Protein AF-A0A430DQK4-F1 (afdb_monomer_lite)

Secondary structure (DSSP, 8-state):
--HHHHHHHHHHHHHHHHHHHHTT-HHHHHHHHHHHHHHTTPPPP-SHHHHHHHH-SHHHHHHHHHHTT-

Radius of gyration: 14.67 Å; chains: 1; bounding box: 28×30×34 Å

Foldseek 3Di:
DDPVVLVVVLVVLVVVLVVCVVVVVVVVSVVSVVVSCVSVVNDDDPDPVSVVVVCPDPVNVVVVVVVVVD

Structure (mmCIF, N/CA/C/O backbone):
data_AF-A0A430DQK4-F1
#
_entry.id   AF-A0A430DQK4-F1
#
loop_
_atom_site.group_PDB
_atom_site.id
_atom_site.type_symbol
_atom_site.label_atom_id
_atom_site.label_alt_id
_atom_site.label_comp_id
_atom_site.label_asym_id
_atom_site.label_entity_id
_atom_site.label_seq_id
_atom_site.pdbx_PDB_ins_code
_atom_site.Cartn_x
_atom_site.Cartn_y
_atom_site.Cartn_z
_atom_site.occupancy
_atom_site.B_iso_or_equiv
_atom_site.auth_seq_id
_atom_site.auth_comp_id
_atom_site.auth_asym_id
_atom_site.auth_atom_id
_atom_site.pdbx_PDB_model_num
ATOM 1 N N . MET A 1 1 ? 15.329 -10.416 -13.501 1.00 60.81 1 MET A N 1
ATOM 2 C CA . MET A 1 1 ? 13.882 -10.691 -13.443 1.00 60.81 1 MET A CA 1
ATOM 3 C C . MET A 1 1 ? 13.276 -9.992 -14.642 1.00 60.81 1 MET A C 1
ATOM 5 O O . MET A 1 1 ? 13.672 -8.858 -14.886 1.00 60.81 1 MET A O 1
ATOM 9 N N . ASP A 1 2 ? 12.470 -10.668 -15.454 1.00 81.12 2 ASP A N 1
ATOM 10 C CA . ASP A 1 2 ? 11.785 -9.994 -16.562 1.00 81.12 2 ASP A CA 1
ATOM 11 C C . ASP A 1 2 ? 10.696 -9.045 -16.019 1.00 81.12 2 ASP A C 1
ATOM 13 O O . ASP A 1 2 ? 10.284 -9.134 -14.858 1.00 81.12 2 ASP A O 1
ATOM 17 N N . ASN A 1 3 ? 10.287 -8.076 -16.839 1.00 79.44 3 ASN A N 1
ATOM 18 C CA . ASN A 1 3 ? 9.339 -7.034 -16.434 1.00 79.44 3 ASN A CA 1
ATOM 19 C C . ASN A 1 3 ? 7.961 -7.622 -16.062 1.00 79.44 3 ASN A C 1
ATOM 21 O O . ASN A 1 3 ? 7.274 -7.118 -15.178 1.00 79.44 3 ASN A O 1
ATOM 25 N N . GLU A 1 4 ? 7.581 -8.734 -16.694 1.00 84.56 4 GLU A N 1
ATOM 26 C CA . GLU A 1 4 ? 6.331 -9.448 -16.419 1.00 84.56 4 GLU A CA 1
ATOM 27 C C . GLU A 1 4 ? 6.333 -10.099 -15.028 1.00 84.56 4 GLU A C 1
ATOM 29 O O . GLU A 1 4 ? 5.336 -10.016 -14.309 1.00 84.56 4 GLU A O 1
ATOM 34 N N . THR A 1 5 ? 7.464 -10.665 -14.595 1.00 86.81 5 THR A N 1
ATOM 35 C CA . THR A 1 5 ? 7.600 -11.225 -13.245 1.00 86.81 5 THR A CA 1
ATOM 36 C C . THR A 1 5 ? 7.546 -10.136 -12.170 1.00 86.81 5 THR A C 1
ATOM 38 O O . THR A 1 5 ? 6.956 -10.367 -11.115 1.00 86.81 5 THR A O 1
ATOM 41 N N . ILE A 1 6 ? 8.108 -8.941 -12.418 1.00 85.06 6 ILE A N 1
ATOM 42 C CA . ILE A 1 6 ? 7.999 -7.799 -11.485 1.00 85.06 6 ILE A CA 1
ATOM 43 C C . ILE 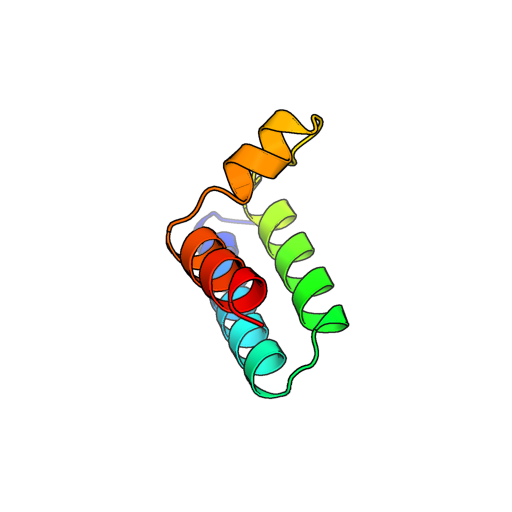A 1 6 ? 6.531 -7.397 -11.322 1.00 85.06 6 ILE A C 1
ATOM 45 O O . ILE A 1 6 ? 6.046 -7.314 -10.198 1.00 85.06 6 ILE A O 1
ATOM 49 N N . LEU A 1 7 ? 5.804 -7.227 -12.430 1.00 87.56 7 LEU A N 1
ATOM 50 C CA . LEU A 1 7 ? 4.389 -6.848 -12.407 1.00 87.56 7 LEU A CA 1
ATOM 51 C C . LEU A 1 7 ? 3.520 -7.874 -11.670 1.00 87.56 7 LEU A C 1
ATOM 53 O O . LEU A 1 7 ? 2.691 -7.493 -10.842 1.00 87.56 7 LEU A O 1
ATOM 57 N N . ALA A 1 8 ? 3.728 -9.168 -11.925 1.00 89.44 8 ALA A N 1
ATOM 58 C CA . ALA A 1 8 ? 3.002 -10.232 -11.238 1.00 89.44 8 ALA A CA 1
ATOM 59 C C . ALA A 1 8 ? 3.310 -10.260 -9.730 1.00 89.44 8 ALA A C 1
ATOM 61 O O . ALA A 1 8 ? 2.400 -10.390 -8.910 1.00 89.44 8 ALA A O 1
ATOM 62 N N . ALA A 1 9 ? 4.579 -10.087 -9.352 1.00 88.12 9 ALA A N 1
ATOM 63 C CA . ALA A 1 9 ? 4.987 -10.042 -7.952 1.00 88.12 9 ALA A CA 1
ATOM 64 C C . ALA A 1 9 ? 4.405 -8.816 -7.225 1.00 88.12 9 ALA A C 1
ATOM 66 O O . ALA A 1 9 ? 3.907 -8.946 -6.107 1.00 88.12 9 ALA A O 1
ATOM 67 N N . THR A 1 10 ? 4.392 -7.646 -7.869 1.00 89.12 10 THR A N 1
ATOM 68 C CA . THR A 1 10 ? 3.756 -6.434 -7.336 1.00 89.12 10 THR A CA 1
ATOM 69 C C . THR A 1 10 ? 2.246 -6.614 -7.171 1.00 89.12 10 THR A C 1
ATOM 71 O O . THR A 1 10 ? 1.695 -6.179 -6.160 1.00 89.12 10 THR A O 1
ATOM 74 N N . ALA A 1 11 ? 1.566 -7.268 -8.118 1.00 90.44 11 ALA A N 1
ATOM 75 C CA . ALA A 1 11 ? 0.131 -7.538 -8.015 1.00 90.44 11 ALA A CA 1
ATOM 76 C C . ALA A 1 11 ? -0.196 -8.425 -6.802 1.00 90.44 11 ALA A C 1
ATOM 78 O O . ALA A 1 11 ? -1.036 -8.059 -5.982 1.00 90.44 11 ALA A O 1
ATOM 79 N N . LEU A 1 12 ? 0.537 -9.530 -6.625 1.00 93.81 12 LEU A N 1
ATOM 80 C CA . LEU A 1 12 ? 0.380 -10.420 -5.469 1.00 93.81 12 LEU A CA 1
ATOM 81 C C . LEU A 1 12 ? 0.690 -9.714 -4.143 1.00 93.81 12 LEU A C 1
ATOM 83 O O . LEU A 1 12 ? -0.016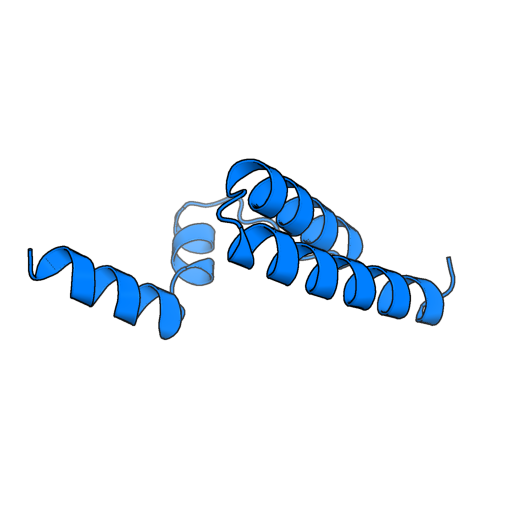 -9.907 -3.154 1.00 93.81 12 LEU A O 1
ATOM 87 N N . ALA A 1 13 ? 1.723 -8.870 -4.114 1.00 91.94 13 ALA A N 1
ATOM 88 C CA . ALA A 1 13 ? 2.066 -8.097 -2.927 1.00 91.94 13 ALA A CA 1
ATOM 89 C C . ALA A 1 13 ? 0.955 -7.098 -2.554 1.00 91.94 13 ALA A C 1
ATOM 91 O O . ALA A 1 13 ? 0.637 -6.953 -1.375 1.00 91.94 13 ALA A O 1
ATOM 92 N N . ARG A 1 14 ? 0.308 -6.461 -3.540 1.00 91.69 14 ARG A N 1
ATOM 93 C CA . ARG A 1 14 ? -0.845 -5.574 -3.302 1.00 91.69 14 ARG A CA 1
ATOM 94 C C . ARG A 1 14 ? -2.071 -6.329 -2.786 1.00 91.69 14 ARG A C 1
ATOM 96 O O . ARG A 1 14 ? -2.753 -5.823 -1.899 1.00 91.69 14 ARG A O 1
ATOM 103 N N . GLU A 1 15 ? -2.338 -7.535 -3.282 1.00 94.81 15 GLU A N 1
ATOM 104 C CA . GLU A 1 15 ? -3.411 -8.384 -2.739 1.00 94.81 15 GLU A CA 1
ATOM 105 C C . GLU A 1 15 ? -3.133 -8.794 -1.287 1.00 94.81 15 GLU A C 1
ATOM 107 O O . GLU A 1 15 ? -4.013 -8.700 -0.430 1.00 94.81 15 GLU A O 1
ATOM 112 N N . ALA A 1 16 ? -1.895 -9.188 -0.978 1.00 92.12 16 ALA A N 1
ATOM 113 C CA . ALA A 1 16 ? -1.490 -9.510 0.386 1.00 92.12 16 ALA A CA 1
ATOM 114 C C . ALA A 1 16 ? -1.595 -8.294 1.324 1.00 92.12 16 ALA A C 1
ATOM 116 O O . ALA A 1 16 ? -2.024 -8.446 2.468 1.00 92.12 16 ALA A O 1
ATOM 117 N N . LEU A 1 17 ? -1.279 -7.089 0.840 1.00 90.75 17 LEU A N 1
ATOM 118 C CA . LEU A 1 17 ? -1.445 -5.849 1.598 1.00 90.75 17 LEU A CA 1
ATOM 119 C C . LEU A 1 17 ? -2.913 -5.609 1.972 1.00 90.75 17 LEU A C 1
ATOM 121 O O . LEU A 1 17 ? -3.213 -5.402 3.145 1.00 90.75 17 LEU A O 1
ATOM 125 N N . ALA A 1 18 ? -3.831 -5.754 1.013 1.00 89.50 18 ALA A N 1
ATOM 126 C 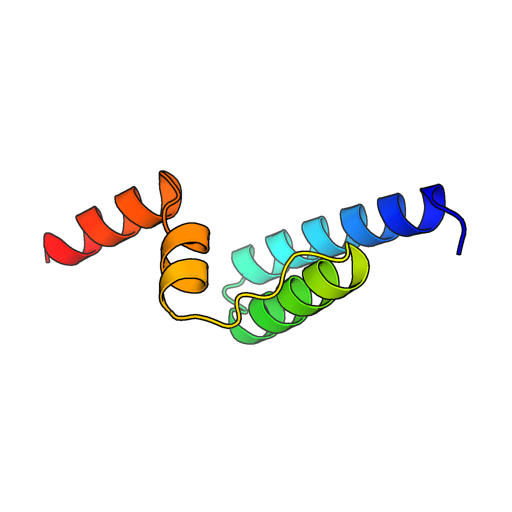CA . ALA A 1 18 ? -5.264 -5.613 1.269 1.00 89.50 18 ALA A CA 1
ATOM 127 C C . ALA A 1 18 ? -5.782 -6.627 2.309 1.00 89.50 18 ALA A C 1
ATOM 129 O O . ALA A 1 18 ? -6.637 -6.300 3.136 1.00 89.50 18 ALA A O 1
ATOM 130 N N . LEU A 1 19 ? -5.249 -7.855 2.309 1.00 93.38 19 LEU A N 1
ATOM 131 C CA . LEU A 1 19 ? -5.578 -8.855 3.327 1.00 93.38 19 LEU A CA 1
ATOM 132 C C . LEU A 1 19 ? -5.058 -8.453 4.713 1.00 93.38 19 LEU A C 1
ATOM 134 O O . LEU A 1 19 ? -5.793 -8.589 5.691 1.00 93.38 19 LEU A O 1
ATOM 138 N N . LEU A 1 20 ? -3.830 -7.936 4.811 1.00 89.62 20 LEU A N 1
ATOM 139 C CA . LEU A 1 20 ? -3.261 -7.465 6.079 1.00 89.62 20 LEU A CA 1
ATOM 140 C C . LEU A 1 20 ? -4.043 -6.277 6.651 1.00 89.62 20 LEU A C 1
ATOM 142 O O . LEU A 1 20 ? -4.320 -6.253 7.853 1.00 89.62 20 LEU A O 1
ATOM 146 N N . ASP A 1 21 ? -4.462 -5.346 5.797 1.00 86.94 21 ASP A N 1
ATOM 147 C CA . ASP A 1 21 ? -5.319 -4.228 6.193 1.00 86.94 21 ASP A CA 1
ATOM 148 C C . ASP A 1 21 ? -6.679 -4.717 6.702 1.00 86.94 21 ASP A C 1
ATOM 150 O O . ASP A 1 21 ? -7.166 -4.241 7.728 1.00 86.94 21 ASP A O 1
ATOM 154 N N . SER A 1 22 ? -7.265 -5.731 6.053 1.00 90.19 22 SER A N 1
ATOM 155 C CA . SER A 1 22 ? -8.567 -6.285 6.454 1.00 90.19 22 SER A CA 1
ATOM 156 C C . SER A 1 22 ? -8.578 -6.892 7.863 1.00 90.19 22 SER A C 1
ATOM 158 O O . SER A 1 22 ? -9.622 -6.914 8.517 1.00 90.19 22 SER A O 1
ATOM 160 N N . VAL A 1 23 ? -7.422 -7.356 8.350 1.00 92.94 23 VAL A N 1
ATOM 161 C CA . VAL A 1 23 ? -7.257 -7.924 9.698 1.00 92.94 23 VAL A CA 1
ATOM 162 C C . VAL A 1 23 ? -6.625 -6.942 10.691 1.00 92.94 23 VAL A C 1
ATOM 164 O O . VAL A 1 23 ? -6.369 -7.314 11.835 1.00 92.94 23 VAL A O 1
ATOM 167 N N . GLY A 1 24 ? -6.363 -5.698 10.277 1.00 88.31 24 GLY A N 1
ATOM 168 C CA . GLY A 1 24 ? -5.741 -4.674 11.118 1.00 88.31 24 GLY A CA 1
ATOM 169 C C . GLY A 1 24 ? -4.275 -4.954 11.469 1.00 88.31 24 GLY A C 1
ATOM 170 O O . GLY A 1 24 ? -3.792 -4.493 12.503 1.00 88.31 24 GLY A O 1
ATOM 171 N N . ALA A 1 25 ? -3.550 -5.714 10.642 1.00 87.94 25 ALA A N 1
ATOM 172 C CA . ALA A 1 25 ? -2.135 -6.030 10.847 1.00 87.94 25 ALA A CA 1
ATOM 173 C C . ALA A 1 25 ? -1.222 -4.884 10.364 1.00 87.94 25 ALA A C 1
ATOM 175 O O . ALA A 1 25 ? -0.359 -5.074 9.505 1.00 87.94 25 ALA A O 1
ATOM 176 N N . SER A 1 26 ? -1.401 -3.688 10.933 1.00 85.69 26 SER A N 1
ATOM 177 C CA . SER A 1 26 ? -0.847 -2.421 10.429 1.00 85.69 26 SER A CA 1
ATOM 178 C C . SER A 1 26 ? 0.678 -2.418 10.289 1.00 85.69 26 SER A C 1
ATOM 180 O O . SER A 1 26 ? 1.218 -1.858 9.339 1.00 85.69 26 SER A O 1
ATOM 182 N N . THR A 1 27 ? 1.402 -3.062 11.210 1.00 83.94 27 THR A N 1
ATOM 183 C CA . THR A 1 27 ? 2.871 -3.149 11.141 1.00 83.94 27 THR A CA 1
ATOM 184 C C . THR A 1 27 ? 3.332 -4.017 9.971 1.00 83.94 27 THR A C 1
ATOM 186 O O . THR A 1 27 ? 4.244 -3.636 9.242 1.00 83.94 27 THR A O 1
ATOM 189 N N . SER A 1 28 ? 2.693 -5.170 9.760 1.00 87.62 28 SER A N 1
ATOM 190 C CA . SER A 1 28 ? 3.002 -6.053 8.632 1.00 87.62 28 SER A CA 1
ATOM 191 C C . SER A 1 28 ? 2.606 -5.417 7.301 1.00 87.62 28 SER A C 1
ATOM 193 O O . SER A 1 28 ? 3.359 -5.530 6.338 1.00 87.62 28 SER A O 1
ATOM 195 N N . ALA A 1 29 ? 1.470 -4.713 7.262 1.00 84.88 29 ALA A N 1
ATOM 196 C CA . ALA A 1 29 ? 1.030 -3.944 6.102 1.00 84.88 29 ALA A CA 1
ATOM 197 C C . ALA A 1 29 ? 2.050 -2.852 5.735 1.00 84.88 29 ALA A C 1
ATOM 199 O O . ALA A 1 29 ? 2.453 -2.751 4.581 1.00 84.88 29 ALA A O 1
ATOM 200 N N . CYS A 1 30 ? 2.565 -2.114 6.725 1.00 85.69 30 CYS A N 1
ATOM 201 C CA . CYS A 1 30 ? 3.604 -1.103 6.519 1.00 85.69 30 CYS A CA 1
ATOM 202 C C . CYS A 1 30 ? 4.889 -1.696 5.912 1.00 85.69 30 CYS A C 1
ATOM 204 O O . CYS A 1 30 ? 5.389 -1.190 4.909 1.00 85.69 30 CYS A O 1
ATOM 206 N N . PHE A 1 31 ? 5.388 -2.816 6.453 1.00 87.12 31 PHE A N 1
ATOM 207 C CA . PHE A 1 31 ? 6.567 -3.482 5.885 1.00 87.12 31 PHE A CA 1
ATOM 208 C C . PHE A 1 31 ? 6.333 -3.987 4.459 1.00 87.12 31 PHE A C 1
ATOM 210 O O . PHE A 1 31 ? 7.226 -3.892 3.618 1.00 87.12 31 PHE A O 1
ATOM 217 N N . LEU A 1 32 ? 5.143 -4.520 4.176 1.00 89.88 32 LEU A N 1
ATOM 218 C CA . LEU A 1 32 ? 4.804 -5.005 2.843 1.00 89.88 32 LEU A CA 1
ATOM 219 C C . LEU A 1 32 ? 4.657 -3.857 1.837 1.00 89.88 32 LEU A C 1
ATOM 221 O O . LEU A 1 32 ? 5.146 -3.980 0.717 1.00 89.88 32 LEU A O 1
ATOM 225 N N . GLN A 1 33 ? 4.063 -2.731 2.238 1.00 88.62 33 GLN A N 1
ATOM 226 C CA . GLN A 1 33 ? 4.004 -1.521 1.417 1.00 88.62 33 GLN A CA 1
ATOM 227 C C . GLN A 1 33 ? 5.413 -1.012 1.091 1.00 88.62 33 GLN A C 1
ATOM 229 O O . GLN A 1 33 ? 5.727 -0.794 -0.074 1.00 88.62 33 GLN A O 1
ATOM 234 N N . GLN A 1 34 ? 6.304 -0.945 2.083 1.00 85.19 34 GLN A N 1
ATOM 235 C CA . GLN A 1 34 ? 7.687 -0.524 1.858 1.00 85.19 34 GLN A CA 1
ATOM 236 C C . GLN A 1 34 ? 8.445 -1.478 0.915 1.00 85.19 34 GLN A C 1
ATOM 238 O O . GLN A 1 34 ? 9.260 -1.041 0.104 1.00 85.19 34 GLN A O 1
ATOM 243 N N . ALA A 1 35 ? 8.171 -2.785 0.981 1.00 86.25 35 ALA A N 1
ATOM 244 C CA . ALA A 1 35 ? 8.736 -3.751 0.041 1.00 86.25 35 ALA A CA 1
ATOM 245 C C . ALA A 1 35 ? 8.218 -3.538 -1.392 1.00 86.25 35 ALA A C 1
ATOM 247 O O . ALA A 1 35 ? 9.005 -3.608 -2.336 1.00 86.25 35 ALA A O 1
ATOM 248 N N . ILE A 1 36 ? 6.922 -3.245 -1.558 1.00 88.88 36 ILE A N 1
ATOM 249 C CA . ILE A 1 36 ? 6.326 -2.892 -2.856 1.00 88.88 36 ILE A CA 1
ATOM 250 C C . ILE A 1 36 ? 7.012 -1.653 -3.426 1.00 88.88 36 ILE A C 1
ATOM 252 O O . ILE A 1 36 ? 7.415 -1.677 -4.586 1.00 88.88 36 ILE A O 1
ATOM 256 N N . ASP A 1 37 ? 7.196 -0.620 -2.607 1.00 86.81 37 ASP A N 1
ATOM 257 C CA . ASP A 1 37 ? 7.819 0.637 -3.018 1.00 86.81 37 ASP A CA 1
ATOM 258 C C . ASP A 1 37 ? 9.236 0.402 -3.561 1.00 86.81 37 ASP A C 1
ATOM 260 O O . ASP A 1 37 ? 9.558 0.861 -4.657 1.00 86.81 37 ASP A O 1
ATOM 264 N N . VAL A 1 38 ? 10.045 -0.411 -2.869 1.00 86.31 38 VAL A N 1
ATOM 265 C CA . VAL A 1 38 ? 11.385 -0.817 -3.334 1.00 86.31 38 VAL A CA 1
ATOM 266 C C . VAL A 1 38 ? 11.319 -1.623 -4.636 1.00 86.31 38 VAL A C 1
ATOM 268 O O . VAL A 1 38 ? 12.143 -1.424 -5.525 1.00 86.31 38 VAL A O 1
ATOM 271 N N . MET A 1 39 ? 10.349 -2.532 -4.779 1.00 84.06 39 MET A N 1
ATOM 272 C CA . MET A 1 39 ? 10.186 -3.342 -5.995 1.00 84.06 39 MET A CA 1
ATOM 273 C C . MET A 1 39 ? 9.766 -2.515 -7.214 1.00 84.06 39 MET A C 1
ATOM 275 O O . MET A 1 39 ? 10.111 -2.878 -8.338 1.00 84.06 39 MET A O 1
ATOM 279 N N . THR A 1 40 ? 9.006 -1.440 -7.003 1.00 86.50 40 THR A N 1
ATOM 280 C CA . THR A 1 40 ? 8.507 -0.563 -8.070 1.00 86.50 40 THR A CA 1
ATOM 281 C C . THR A 1 40 ? 9.373 0.670 -8.308 1.00 86.50 40 THR A C 1
ATOM 283 O O . THR A 1 40 ? 8.978 1.517 -9.104 1.00 86.50 40 THR A O 1
ATOM 286 N N . ASP A 1 41 ? 10.519 0.775 -7.627 1.00 84.12 41 ASP A N 1
ATOM 287 C CA . ASP A 1 41 ? 11.388 1.961 -7.637 1.00 84.12 41 ASP A CA 1
ATOM 288 C C . ASP A 1 41 ? 10.598 3.248 -7.334 1.00 84.12 41 ASP A C 1
ATOM 290 O O . ASP A 1 41 ? 10.733 4.281 -7.992 1.00 84.12 41 ASP A O 1
ATOM 294 N N . ALA A 1 42 ? 9.685 3.155 -6.360 1.00 83.25 42 ALA A N 1
ATOM 295 C CA . ALA A 1 42 ? 8.880 4.289 -5.952 1.00 83.25 42 ALA A CA 1
ATOM 296 C C . ALA A 1 42 ? 9.790 5.349 -5.309 1.00 83.25 42 ALA A C 1
ATOM 298 O O . ALA A 1 42 ? 10.680 5.004 -4.522 1.00 83.25 42 ALA A O 1
ATOM 299 N N . PRO A 1 43 ? 9.579 6.641 -5.612 1.00 77.62 43 PRO A N 1
ATOM 300 C CA . PRO A 1 43 ? 10.376 7.705 -5.026 1.00 77.62 43 PRO A CA 1
ATOM 301 C C . PRO A 1 43 ? 10.202 7.695 -3.505 1.00 77.62 43 PRO A C 1
ATOM 303 O O . PRO A 1 43 ? 9.093 7.862 -3.001 1.00 77.62 43 PRO A O 1
ATOM 306 N N . ILE A 1 44 ? 11.305 7.492 -2.781 1.00 76.44 44 ILE A N 1
ATOM 307 C CA . ILE A 1 44 ? 11.332 7.576 -1.321 1.00 76.44 44 ILE A CA 1
ATOM 308 C C . ILE A 1 44 ? 11.429 9.059 -0.957 1.00 76.44 44 ILE A C 1
ATOM 310 O O . ILE A 1 44 ? 12.434 9.684 -1.307 1.00 76.44 44 ILE A O 1
ATOM 314 N N . PRO A 1 45 ? 10.437 9.625 -0.252 1.00 76.94 45 PRO A N 1
ATOM 315 C CA . PRO A 1 45 ? 10.522 10.990 0.241 1.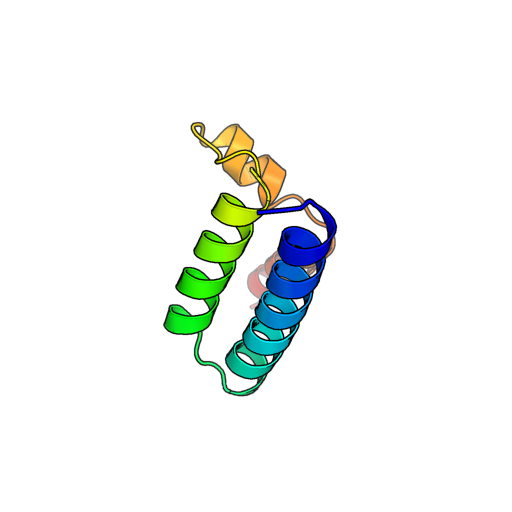00 76.94 45 PRO A CA 1
ATOM 316 C C . PRO A 1 45 ? 11.750 11.156 1.137 1.00 76.94 45 PRO A C 1
ATOM 318 O O . PRO A 1 45 ? 11.956 10.399 2.088 1.00 76.94 45 PRO A O 1
ATOM 321 N N . THR A 1 46 ? 12.570 12.150 0.835 1.00 78.50 46 THR A N 1
ATOM 322 C CA . THR A 1 46 ? 13.766 12.521 1.600 1.00 78.50 46 THR A CA 1
ATOM 323 C C . THR A 1 46 ? 13.591 13.836 2.353 1.00 78.50 46 THR A C 1
ATOM 325 O O . THR A 1 46 ? 14.346 14.107 3.290 1.00 78.50 46 THR A O 1
ATOM 328 N N . THR A 1 47 ? 12.587 14.633 1.982 1.00 83.06 47 THR A N 1
ATOM 329 C CA . THR A 1 47 ? 12.212 15.880 2.659 1.00 83.06 47 THR A CA 1
ATOM 330 C C . THR A 1 47 ? 10.826 15.783 3.294 1.00 83.06 47 THR A C 1
ATOM 332 O O . THR A 1 47 ? 10.022 14.913 2.957 1.00 83.06 47 THR A O 1
ATOM 335 N N . ILE A 1 48 ? 10.540 16.684 4.237 1.00 78.56 48 ILE A N 1
ATOM 336 C CA . ILE A 1 48 ? 9.224 16.756 4.887 1.00 78.56 48 ILE A CA 1
ATOM 337 C C . ILE A 1 48 ? 8.163 17.148 3.857 1.00 78.56 48 ILE A C 1
ATOM 339 O O . ILE A 1 48 ? 7.090 16.560 3.832 1.00 78.56 48 ILE A O 1
ATOM 343 N N . GLU A 1 49 ? 8.491 18.067 2.953 1.00 82.06 49 GLU A N 1
ATOM 344 C CA . GLU A 1 49 ? 7.611 18.526 1.882 1.00 82.06 49 GLU A CA 1
ATOM 345 C C . GLU A 1 49 ? 7.246 17.391 0.911 1.00 82.06 49 GLU A C 1
ATOM 347 O O . GLU A 1 49 ? 6.112 17.309 0.443 1.00 82.06 49 GLU A O 1
ATOM 352 N N . GLU A 1 50 ? 8.183 16.480 0.627 1.00 78.19 50 GLU A N 1
ATOM 353 C CA . GLU A 1 50 ? 7.929 15.288 -0.191 1.00 78.19 50 GLU A CA 1
ATOM 354 C C . GLU A 1 50 ? 7.015 14.288 0.527 1.00 78.19 50 GLU A C 1
ATOM 356 O O . GLU A 1 50 ? 6.159 13.672 -0.110 1.00 78.19 50 GLU A O 1
ATOM 361 N N . VAL A 1 51 ? 7.158 14.148 1.849 1.00 75.75 51 VAL A N 1
ATOM 362 C CA . VAL A 1 51 ? 6.244 13.335 2.661 1.00 75.75 51 VAL A CA 1
ATOM 363 C C . VAL A 1 51 ? 4.851 13.958 2.638 1.00 75.75 51 VAL A C 1
ATOM 365 O O . VAL A 1 51 ? 3.885 13.279 2.310 1.00 75.75 51 VAL A O 1
ATOM 368 N N . GLU A 1 52 ? 4.731 15.254 2.918 1.00 77.38 52 GLU A N 1
ATOM 369 C CA . GLU A 1 52 ? 3.451 15.965 2.889 1.00 77.38 52 GLU A CA 1
ATOM 370 C C . GLU A 1 52 ? 2.772 15.856 1.521 1.00 77.38 52 GLU A C 1
ATOM 372 O O . GLU A 1 52 ? 1.578 15.579 1.458 1.00 77.38 52 GLU A O 1
ATOM 377 N N . ALA A 1 53 ? 3.528 15.979 0.427 1.00 78.38 53 ALA A N 1
ATOM 378 C CA . ALA A 1 53 ? 3.008 15.796 -0.924 1.00 78.38 53 ALA A CA 1
ATOM 379 C C . ALA A 1 53 ? 2.531 14.357 -1.187 1.00 78.38 53 ALA A C 1
ATOM 381 O O . ALA A 1 53 ? 1.479 14.168 -1.799 1.00 78.38 53 ALA A O 1
ATOM 382 N N . ALA A 1 54 ? 3.255 13.343 -0.703 1.00 73.12 54 ALA A N 1
ATOM 383 C CA . ALA A 1 54 ? 2.846 11.941 -0.816 1.00 73.12 54 ALA A CA 1
ATOM 384 C C . ALA A 1 54 ? 1.568 11.632 -0.012 1.00 73.12 54 ALA A C 1
ATOM 386 O O . ALA A 1 54 ? 0.771 10.786 -0.417 1.00 73.12 54 ALA A O 1
ATOM 387 N N . PHE A 1 55 ? 1.350 12.346 1.096 1.00 72.56 55 PHE A N 1
ATOM 388 C CA . PHE A 1 55 ? 0.144 12.263 1.925 1.00 72.56 55 PHE A CA 1
ATOM 389 C C . PHE A 1 55 ? -0.959 13.255 1.517 1.00 72.56 55 PHE A C 1
ATOM 391 O O . PHE A 1 55 ? -2.063 13.187 2.054 1.00 72.56 55 PHE A O 1
ATOM 398 N N . ALA A 1 56 ? -0.723 14.144 0.549 1.00 76.25 56 ALA A N 1
ATOM 399 C CA . ALA A 1 56 ? -1.708 15.101 0.042 1.00 76.25 56 ALA A CA 1
ATOM 400 C C . ALA A 1 56 ? -2.686 14.457 -0.960 1.00 76.25 56 ALA A C 1
ATOM 402 O O . ALA A 1 56 ? -2.983 15.011 -2.021 1.00 76.25 56 ALA A O 1
ATOM 403 N N . THR A 1 57 ? -3.188 13.265 -0.639 1.00 76.25 57 THR A N 1
ATOM 404 C CA . THR A 1 57 ? -4.206 12.572 -1.433 1.00 76.25 57 THR A CA 1
ATOM 405 C C . THR A 1 57 ? -5.613 12.935 -0.944 1.00 76.25 57 THR A C 1
ATOM 407 O O . THR A 1 57 ? -5.798 13.245 0.240 1.00 76.25 57 THR A O 1
ATOM 410 N N . PRO A 1 58 ? -6.639 12.892 -1.818 1.00 75.50 58 PRO A N 1
ATOM 411 C CA . PRO A 1 58 ? -8.030 13.102 -1.414 1.00 75.50 58 PRO A CA 1
ATOM 412 C C . PRO A 1 58 ? -8.464 12.185 -0.262 1.00 75.50 58 PRO A C 1
ATOM 414 O O . PRO A 1 58 ? -9.223 12.597 0.615 1.00 75.50 58 PRO A O 1
ATOM 417 N N . GLU A 1 59 ? -7.957 10.952 -0.234 1.00 68.94 59 GLU A N 1
ATOM 418 C CA . GLU A 1 59 ? -8.247 9.953 0.791 1.00 68.94 59 GLU A CA 1
ATOM 419 C C . GLU A 1 59 ? -7.642 10.326 2.152 1.00 68.94 59 GLU A C 1
ATOM 421 O O . GLU A 1 59 ? -8.324 10.246 3.178 1.00 68.94 59 GLU A O 1
ATOM 426 N N . CYS A 1 60 ? -6.386 10.779 2.176 1.00 69.94 60 CYS A N 1
ATOM 427 C CA . CYS A 1 60 ? -5.727 11.245 3.396 1.00 69.94 60 CYS A CA 1
ATOM 428 C C . CYS A 1 60 ? -6.356 12.542 3.921 1.00 69.94 60 CYS A C 1
ATOM 430 O O . CYS A 1 60 ? -6.579 12.666 5.126 1.00 69.94 60 CYS A O 1
ATOM 432 N N . ALA A 1 61 ? -6.725 13.465 3.029 1.00 72.38 61 ALA A N 1
ATOM 433 C CA . ALA A 1 61 ? -7.449 14.680 3.395 1.00 72.38 61 ALA A CA 1
ATOM 434 C C . ALA A 1 61 ? -8.806 14.359 4.051 1.00 72.38 61 ALA A C 1
ATOM 436 O O . ALA A 1 61 ? -9.134 14.912 5.100 1.00 72.38 61 ALA A O 1
ATOM 437 N N . ALA A 1 62 ? -9.564 13.407 3.497 1.00 71.50 62 ALA A N 1
ATOM 438 C CA . ALA A 1 62 ? -10.842 12.970 4.063 1.00 71.50 62 ALA A CA 1
ATOM 439 C C . ALA A 1 62 ? -10.696 12.280 5.435 1.00 71.50 62 ALA A C 1
ATOM 441 O O . ALA A 1 62 ? -11.591 12.372 6.280 1.00 71.50 62 ALA A O 1
ATOM 442 N N . LEU A 1 63 ? -9.585 11.576 5.675 1.00 68.12 63 LEU A N 1
ATOM 443 C CA . LEU A 1 63 ? -9.266 10.992 6.982 1.00 68.12 63 LEU A CA 1
ATOM 444 C C . LEU A 1 63 ? -8.913 12.065 8.019 1.00 68.12 63 LEU A C 1
ATOM 446 O O . LEU A 1 63 ? -9.420 12.003 9.139 1.00 68.12 63 LEU A O 1
ATOM 450 N N . LEU A 1 64 ? -8.097 13.053 7.645 1.00 72.75 64 LEU A N 1
ATOM 451 C CA . LEU A 1 64 ? -7.729 14.178 8.511 1.00 72.75 64 LEU A CA 1
ATOM 452 C C . LEU A 1 64 ? -8.954 15.012 8.903 1.00 72.75 64 LEU A C 1
ATOM 454 O O . LEU A 1 64 ? -9.181 15.238 10.089 1.00 72.75 64 LEU A O 1
ATOM 458 N N . GLU A 1 65 ? -9.817 15.354 7.942 1.00 74.69 65 GLU A N 1
ATOM 459 C CA . GLU A 1 65 ? -11.045 16.120 8.203 1.00 74.69 65 GLU A CA 1
ATOM 460 C C . GLU A 1 65 ? -11.992 15.394 9.179 1.00 74.69 65 GLU A C 1
ATOM 462 O O . GLU A 1 65 ? -12.709 16.015 9.964 1.00 74.69 65 GLU A O 1
ATOM 467 N N . ARG A 1 66 ? -11.999 14.056 9.165 1.00 71.06 66 ARG A N 1
ATOM 468 C CA . ARG A 1 66 ? -12.778 13.252 10.118 1.00 71.06 66 ARG A CA 1
ATOM 469 C C . ARG A 1 66 ? -12.193 13.269 11.526 1.00 71.06 66 ARG A C 1
ATOM 471 O O . ARG A 1 66 ? -12.970 13.178 12.471 1.00 71.06 66 ARG A O 1
ATOM 478 N N . LEU A 1 67 ? -10.871 13.347 11.665 1.00 71.56 67 LEU A N 1
ATOM 479 C CA . LEU A 1 67 ? -10.192 13.388 12.962 1.00 71.56 67 LEU A CA 1
ATOM 480 C C . LEU A 1 67 ? -10.322 14.761 13.633 1.00 71.56 67 LEU A C 1
ATOM 482 O O . LEU A 1 67 ? -10.49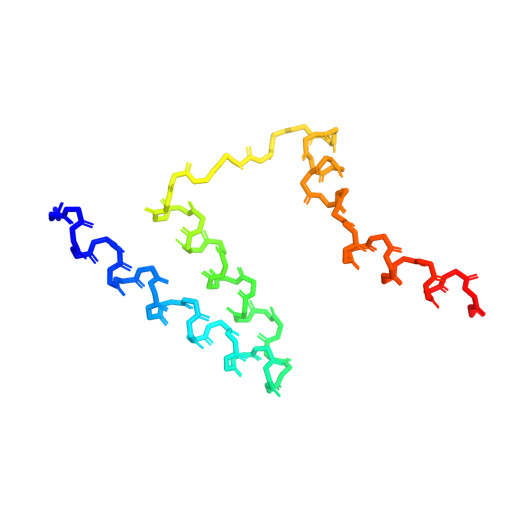9 14.811 14.841 1.00 71.56 67 LEU A O 1
ATOM 486 N N . GLU A 1 68 ? -10.315 15.853 12.864 1.00 71.12 68 GLU A N 1
ATOM 487 C CA . GLU A 1 68 ? -10.461 17.228 13.380 1.00 71.12 68 GLU A CA 1
ATOM 488 C C . GLU A 1 68 ? -11.871 17.563 13.899 1.00 71.12 68 GLU A C 1
ATOM 490 O O . GLU A 1 68 ? -12.075 18.579 14.563 1.00 71.12 68 GLU A O 1
ATOM 495 N N . ARG A 1 69 ? -12.868 16.726 13.591 1.00 66.00 69 ARG A N 1
ATOM 496 C CA . ARG A 1 69 ? -14.257 16.886 14.054 1.00 66.00 69 ARG A CA 1
ATOM 497 C C . ARG A 1 69 ? -14.546 16.196 15.397 1.00 66.00 69 ARG A C 1
ATOM 499 O O . ARG A 1 69 ? -15.695 16.251 15.841 1.00 66.00 69 ARG A O 1
ATOM 506 N N . TYR A 1 70 ? -13.552 15.558 16.016 1.00 50.44 70 TYR A N 1
ATOM 507 C CA . TYR A 1 70 ? -13.621 14.938 17.347 1.00 50.44 70 TYR A CA 1
ATOM 508 C C . TYR A 1 70 ? -12.736 15.679 18.349 1.00 50.44 70 TYR A C 1
ATOM 510 O O . TYR A 1 70 ? -13.147 15.732 19.531 1.00 50.44 70 TYR A O 1
#

Sequence (70 aa):
MDNETILAATALAREALALLDSVGASTSACFLQQAIDVMTDAPIPTTIEEVEAAFATPECAALLE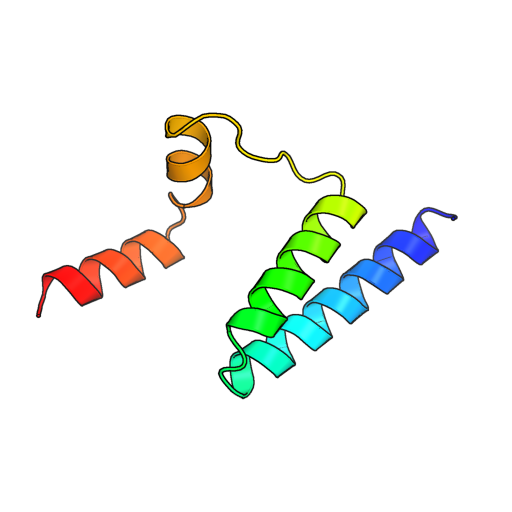RLERY

pLDDT: mean 81.8, std 8.63, range [50.44, 94.81]